Protein AF-A0A426CKL2-F1 (afdb_monomer_lite)

pLDDT: mean 75.04, std 21.43, range [26.89, 96.75]

Radius of gyration: 23.86 Å; chains: 1; bounding box: 81×48×42 Å

Secondary structure (DSSP, 8-state):
-PPPPPPPPPPPP-----------S-S--S------PPPP---------TTS-HHHHHHHHHHHHHHTT--GGG-----SSHHHHHHHHHHHHHHHHHHHH-HHHHHHHHHHHSPPPPPPPPPPTT----

Foldseek 3Di:
DDDDDDDDDDDPDDPDDPDDPPPPPDDPPPDPPPDDLDPPDDDDDDDDDPPRCPLVVVLLVLVLCVVSVNDNVNDDDDDPDPVVVVVSVVVNVVLVVVLVVDVVSVVVSCCSSDPDDDDPPDPDPPDDDD

Structure (mmCIF, N/CA/C/O backbone):
data_AF-A0A426CKL2-F1
#
_entry.id   AF-A0A426CKL2-F1
#
loop_
_atom_site.group_PDB
_atom_site.id
_atom_site.type_symbol
_atom_site.label_atom_id
_atom_site.label_alt_id
_atom_site.label_comp_id
_atom_site.label_asym_id
_atom_site.label_entity_id
_atom_site.label_seq_id
_atom_site.pdbx_PDB_ins_code
_atom_site.Cartn_x
_atom_site.Cartn_y
_atom_site.Cartn_z
_atom_site.occupancy
_atom_site.B_iso_or_equiv
_atom_site.auth_seq_id
_atom_site.auth_comp_id
_atom_site.auth_asym_id
_atom_site.auth_atom_id
_atom_site.pdbx_PDB_model_num
ATOM 1 N N . MET A 1 1 ? -55.207 -25.464 22.435 1.00 58.00 1 MET A N 1
ATOM 2 C CA . MET A 1 1 ? -54.327 -24.428 21.845 1.00 58.00 1 MET A CA 1
ATOM 3 C C . MET A 1 1 ? -53.599 -25.045 20.658 1.00 58.00 1 MET A C 1
ATOM 5 O O . MET A 1 1 ? -52.987 -26.088 20.839 1.00 58.00 1 MET A O 1
ATOM 9 N N . LYS A 1 2 ? -53.741 -24.487 19.449 1.00 51.62 2 LYS A N 1
ATOM 10 C CA . LYS A 1 2 ? -53.154 -25.027 18.207 1.00 51.62 2 LYS A CA 1
ATOM 11 C C . LYS A 1 2 ? -51.893 -24.212 17.864 1.00 51.62 2 LYS A C 1
ATOM 13 O O . LYS A 1 2 ? -51.980 -22.987 17.935 1.00 51.62 2 LYS A O 1
ATOM 18 N N . PRO A 1 3 ? -50.743 -24.838 17.552 1.00 72.00 3 PRO A N 1
ATOM 19 C CA . PRO A 1 3 ? -49.513 -24.106 17.247 1.00 72.00 3 PRO A CA 1
ATOM 20 C C . PRO A 1 3 ? -49.666 -23.263 15.966 1.00 72.00 3 PRO A C 1
ATOM 22 O O . PRO A 1 3 ? -50.453 -23.636 15.088 1.00 72.00 3 PRO A O 1
ATOM 25 N N . PRO A 1 4 ? -48.943 -22.131 15.845 1.00 71.12 4 PRO A N 1
ATOM 26 C CA . PRO A 1 4 ? -48.992 -21.294 14.650 1.00 71.12 4 PRO A CA 1
ATOM 27 C C . PRO A 1 4 ? -48.408 -22.038 13.435 1.00 71.12 4 PRO A C 1
ATOM 29 O O . PRO A 1 4 ? -47.490 -22.847 13.600 1.00 71.12 4 PRO A O 1
ATOM 32 N N . PRO A 1 5 ? -48.914 -21.788 12.212 1.00 75.19 5 PRO A N 1
ATOM 33 C CA . PRO A 1 5 ? -48.397 -22.437 11.013 1.00 75.19 5 PRO A CA 1
ATOM 34 C C . PRO A 1 5 ? -46.947 -22.014 10.738 1.00 75.19 5 PRO A C 1
ATOM 36 O O . PRO A 1 5 ? -46.572 -20.855 10.929 1.00 75.19 5 PRO A O 1
ATOM 39 N N . ALA A 1 6 ? -46.135 -22.968 10.279 1.00 75.25 6 ALA A N 1
ATOM 40 C CA . ALA A 1 6 ? -44.754 -22.728 9.874 1.00 75.25 6 ALA A CA 1
ATOM 41 C C . ALA A 1 6 ? -44.689 -21.704 8.728 1.00 75.25 6 ALA A C 1
ATOM 43 O O . ALA A 1 6 ? -45.522 -21.720 7.819 1.00 75.25 6 ALA A O 1
ATOM 44 N N . ARG A 1 7 ? -43.690 -20.811 8.760 1.00 67.12 7 ARG A N 1
ATOM 45 C CA . ARG A 1 7 ? -43.459 -19.866 7.658 1.00 67.12 7 ARG A CA 1
ATOM 46 C C . ARG A 1 7 ? -42.938 -20.620 6.428 1.00 67.12 7 ARG A C 1
ATOM 48 O O . ARG A 1 7 ? -42.093 -21.501 6.594 1.00 67.12 7 ARG A O 1
ATOM 55 N N . PRO A 1 8 ? -43.392 -20.268 5.214 1.00 66.38 8 PRO A N 1
ATOM 56 C CA . PRO A 1 8 ? -42.842 -20.840 3.993 1.00 66.38 8 PRO A CA 1
ATOM 57 C C . PRO A 1 8 ? -41.370 -20.425 3.802 1.00 66.38 8 PRO A C 1
ATOM 59 O O . PRO A 1 8 ? -40.977 -19.344 4.257 1.00 66.38 8 PRO A O 1
ATOM 62 N N . PRO A 1 9 ? -40.551 -21.263 3.138 1.00 60.69 9 PRO A N 1
ATOM 63 C CA . PRO A 1 9 ? -39.170 -20.922 2.815 1.00 60.69 9 PRO A CA 1
ATOM 64 C C . PRO A 1 9 ? -39.111 -19.708 1.868 1.00 60.69 9 PRO A C 1
ATOM 66 O O . PRO A 1 9 ? -40.037 -19.502 1.077 1.00 60.69 9 PRO A O 1
ATOM 69 N N . PRO A 1 10 ? -38.039 -18.895 1.929 1.00 56.47 10 PRO A N 1
ATOM 70 C CA . PRO A 1 10 ? -37.878 -17.761 1.027 1.00 56.47 10 PRO A CA 1
ATOM 71 C C . PRO A 1 10 ? -37.777 -18.234 -0.436 1.00 56.47 10 PRO A C 1
ATOM 73 O O . PRO A 1 10 ? -37.226 -19.308 -0.693 1.00 56.47 10 PRO A O 1
ATOM 76 N N . PRO A 1 11 ? -38.287 -17.453 -1.407 1.00 57.34 11 PRO A N 1
ATOM 77 C CA . PRO A 1 11 ? -38.169 -17.798 -2.819 1.00 57.34 11 PRO A CA 1
ATOM 78 C C . PRO A 1 11 ? -36.695 -17.790 -3.260 1.00 57.34 11 PRO A C 1
ATOM 80 O O . PRO A 1 11 ? -35.916 -16.976 -2.752 1.00 57.34 11 PRO A O 1
ATOM 83 N N . PRO A 1 12 ? -36.294 -18.641 -4.226 1.00 50.50 12 PRO A N 1
ATOM 84 C CA . PRO A 1 12 ? -34.957 -18.571 -4.797 1.00 50.50 12 PRO A CA 1
ATOM 85 C C . PRO A 1 12 ? -34.762 -17.200 -5.451 1.00 50.50 12 PRO A C 1
ATOM 87 O O . PRO A 1 12 ? -35.554 -16.771 -6.296 1.00 50.50 12 PRO A O 1
ATOM 90 N N . SER A 1 13 ? -33.709 -16.493 -5.041 1.00 44.22 13 SER A N 1
ATOM 91 C CA . SER A 1 13 ? -33.298 -15.236 -5.658 1.00 44.22 13 SER A CA 1
ATOM 92 C C . SER A 1 13 ? -33.001 -15.477 -7.135 1.00 44.22 13 SER A C 1
ATOM 94 O O . SER A 1 13 ? -32.159 -16.304 -7.480 1.00 44.22 13 SER A O 1
ATOM 96 N N . LYS A 1 14 ? -33.711 -14.758 -8.008 1.00 33.41 14 LYS A N 1
ATOM 97 C CA . LYS A 1 14 ? -33.501 -14.778 -9.456 1.00 33.41 14 LYS A CA 1
ATOM 98 C C . LYS A 1 14 ? -32.080 -14.293 -9.760 1.00 33.41 14 LYS A C 1
ATOM 100 O O . LYS A 1 14 ? -31.793 -13.105 -9.653 1.00 33.41 14 LYS A O 1
ATOM 105 N N . THR A 1 15 ? -31.205 -15.221 -10.133 1.00 30.94 15 THR A N 1
ATOM 106 C CA . THR A 1 15 ? -29.921 -14.937 -10.775 1.00 30.94 15 THR A CA 1
ATOM 107 C C . THR A 1 15 ? -30.201 -14.358 -12.158 1.00 30.94 15 THR A C 1
ATOM 109 O O . THR A 1 15 ? -30.445 -15.092 -13.112 1.00 30.94 15 THR A O 1
ATOM 112 N N . THR A 1 16 ? -30.196 -13.032 -12.269 1.00 31.97 16 THR A N 1
ATOM 113 C CA . THR A 1 16 ? -30.110 -12.354 -13.564 1.00 31.97 16 THR A CA 1
ATOM 114 C C . THR A 1 16 ? -28.633 -12.207 -13.913 1.00 31.97 16 THR A C 1
ATOM 116 O O . THR A 1 16 ? -27.906 -11.489 -13.236 1.00 31.97 16 THR A O 1
ATOM 119 N N . ALA A 1 17 ? -28.226 -12.955 -14.941 1.00 34.62 17 ALA A N 1
ATOM 120 C CA . ALA A 1 17 ? -27.052 -12.795 -15.796 1.00 34.62 17 ALA A CA 1
ATOM 121 C C . ALA A 1 17 ? -25.967 -11.817 -15.299 1.00 34.62 17 ALA A C 1
ATOM 123 O O . ALA A 1 17 ? -25.914 -10.656 -15.705 1.00 34.62 17 ALA A O 1
ATOM 124 N N . ALA A 1 18 ? -25.033 -12.328 -14.495 1.00 35.12 18 ALA A N 1
ATOM 125 C CA . ALA A 1 18 ? -23.674 -11.816 -14.544 1.00 35.12 18 ALA A CA 1
ATOM 126 C C . ALA A 1 18 ? -23.104 -12.231 -15.903 1.00 35.12 18 ALA A C 1
ATOM 128 O O . ALA A 1 18 ? -22.963 -13.417 -16.193 1.00 35.12 18 ALA A O 1
ATOM 129 N N . SER A 1 19 ? -22.862 -11.233 -16.749 1.00 32.44 19 SER A N 1
ATOM 130 C CA . SER A 1 19 ? -22.053 -11.340 -17.957 1.00 32.44 19 SER A CA 1
ATOM 131 C C . SER A 1 19 ? -20.835 -12.225 -17.680 1.00 32.44 19 SER A C 1
ATOM 133 O O . SER A 1 19 ? -20.033 -11.925 -16.796 1.00 32.44 19 SER A O 1
ATOM 135 N N . ASN A 1 20 ? -20.739 -13.311 -18.441 1.00 38.75 20 ASN A N 1
ATOM 136 C CA . ASN A 1 20 ? -19.657 -14.280 -18.433 1.00 38.75 20 ASN A CA 1
ATOM 137 C C . ASN A 1 20 ? -18.293 -13.578 -18.521 1.00 38.75 20 ASN A C 1
ATOM 139 O O . ASN A 1 20 ? -17.895 -13.125 -19.591 1.00 38.75 20 ASN A O 1
ATOM 143 N N . PHE A 1 21 ? -17.562 -13.527 -17.409 1.00 30.75 21 PHE A N 1
ATOM 144 C CA . PHE A 1 21 ? -16.107 -13.510 -17.458 1.00 30.75 21 PHE A CA 1
ATOM 145 C C . PHE A 1 21 ? -15.669 -14.899 -17.024 1.00 30.75 21 PHE A C 1
ATOM 147 O O . PHE A 1 21 ? -15.584 -15.218 -15.838 1.00 30.75 21 PHE A O 1
ATOM 154 N N . ASP A 1 22 ? -15.538 -15.750 -18.033 1.00 27.88 22 ASP A N 1
ATOM 155 C CA . ASP A 1 22 ? -14.950 -17.073 -17.955 1.00 27.88 22 ASP A CA 1
ATOM 156 C C . ASP A 1 22 ? -13.558 -16.927 -17.324 1.00 27.88 22 ASP A C 1
ATOM 158 O O . ASP A 1 22 ? -12.591 -16.535 -17.976 1.00 27.88 22 ASP A O 1
ATOM 162 N N . VAL A 1 23 ? -13.454 -17.161 -16.012 1.00 40.06 23 VAL A N 1
ATOM 163 C CA . VAL A 1 23 ? -12.162 -17.359 -15.345 1.00 40.06 23 VAL A CA 1
ATOM 164 C C . VAL A 1 23 ? -11.727 -18.776 -15.689 1.00 40.06 23 VAL A C 1
ATOM 166 O O . VAL A 1 23 ? -11.756 -19.696 -14.869 1.00 40.06 23 VAL A O 1
ATOM 169 N N . GLY A 1 24 ? -11.373 -18.936 -16.962 1.00 26.89 24 GLY A N 1
ATOM 170 C CA . GLY A 1 24 ? -10.671 -20.076 -17.498 1.00 26.89 24 GLY A CA 1
ATOM 171 C C . GLY A 1 24 ? -9.366 -20.235 -16.737 1.00 26.89 24 GLY A C 1
ATOM 172 O O . GLY A 1 24 ? -8.467 -19.394 -16.768 1.00 26.89 24 GLY A O 1
ATOM 173 N N . CYS A 1 25 ? -9.288 -21.351 -16.033 1.00 35.31 25 CYS A N 1
ATOM 174 C CA . CYS A 1 25 ? -8.150 -21.840 -15.279 1.00 35.31 25 CYS A CA 1
ATOM 175 C C . CYS A 1 25 ? -6.979 -22.273 -16.194 1.00 35.31 25 CYS A C 1
ATOM 177 O O . CYS A 1 25 ? -6.344 -23.291 -15.940 1.00 35.31 25 CYS A O 1
ATOM 179 N N . SER A 1 26 ? -6.664 -21.545 -17.270 1.00 34.78 26 SER A N 1
ATOM 180 C CA . SER A 1 26 ? -5.595 -21.958 -18.190 1.00 34.78 26 SER A CA 1
ATOM 181 C C . SER A 1 26 ? -5.045 -20.815 -19.047 1.00 34.78 26 SER A C 1
ATOM 183 O O . SER A 1 26 ? -5.301 -20.751 -20.243 1.00 34.78 26 SER A O 1
ATOM 185 N N . MET A 1 27 ? -4.255 -19.919 -18.450 1.00 32.84 27 MET A N 1
ATOM 186 C CA . MET A 1 27 ? -3.206 -19.192 -19.195 1.00 32.84 27 MET A CA 1
ATOM 187 C C . MET A 1 27 ? -2.046 -18.696 -18.305 1.00 32.84 27 MET A C 1
ATOM 189 O O . MET A 1 27 ? -1.297 -17.801 -18.684 1.00 32.84 27 MET A O 1
ATOM 193 N N . LEU A 1 28 ? -1.867 -19.292 -17.120 1.00 41.00 28 LEU A N 1
ATOM 194 C CA . LEU A 1 28 ? -0.648 -19.180 -16.313 1.00 41.00 28 LEU A CA 1
ATOM 195 C C . LEU A 1 28 ? 0.054 -20.544 -16.280 1.00 41.00 28 LEU A C 1
ATOM 197 O O . LEU A 1 28 ? 0.302 -21.098 -15.216 1.00 41.00 28 LEU A O 1
ATOM 201 N N . ASP A 1 29 ? 0.357 -21.096 -17.455 1.00 39.47 29 ASP A N 1
ATOM 202 C CA . ASP A 1 29 ? 1.268 -22.240 -17.595 1.00 39.47 29 ASP A CA 1
ATOM 203 C C . ASP A 1 29 ? 2.649 -21.742 -18.051 1.00 39.47 29 ASP A C 1
ATOM 205 O O . ASP A 1 29 ? 3.206 -22.134 -19.072 1.00 39.47 29 ASP A O 1
ATOM 209 N N . VAL A 1 30 ? 3.204 -20.802 -17.281 1.00 46.06 30 VAL A N 1
ATOM 210 C CA . VAL A 1 30 ? 4.644 -20.523 -17.280 1.00 46.06 30 VAL A CA 1
ATOM 211 C C . VAL A 1 30 ? 5.193 -21.091 -15.977 1.00 46.06 30 VAL A C 1
ATOM 213 O O . VAL A 1 30 ? 5.229 -20.433 -14.941 1.00 46.06 30 VAL A O 1
ATOM 216 N N . GLY A 1 31 ? 5.598 -22.359 -16.051 1.00 34.34 31 GLY A N 1
ATOM 217 C CA . GLY A 1 31 ? 6.534 -22.979 -15.119 1.00 34.34 31 GLY A CA 1
ATOM 218 C C . GLY A 1 31 ? 5.933 -23.486 -13.811 1.00 34.34 31 GLY A C 1
ATOM 219 O O . GLY A 1 31 ? 6.103 -22.873 -12.756 1.00 34.34 31 GLY A O 1
ATOM 220 N N . ARG A 1 32 ? 5.383 -24.707 -13.838 1.00 46.00 32 ARG A N 1
ATOM 221 C CA . ARG A 1 32 ? 5.368 -25.606 -12.671 1.00 46.00 32 ARG A CA 1
ATOM 222 C C . ARG A 1 32 ? 6.807 -25.918 -12.225 1.00 46.00 32 ARG A C 1
ATOM 224 O O . ARG A 1 32 ? 7.343 -26.988 -12.482 1.00 46.00 32 ARG A O 1
ATOM 231 N N . SER A 1 33 ? 7.423 -24.986 -11.511 1.00 43.09 33 SER A N 1
ATOM 232 C CA . SER A 1 33 ? 8.427 -25.291 -10.495 1.00 43.09 33 SER A CA 1
ATOM 233 C C . SER A 1 33 ? 7.697 -25.225 -9.160 1.00 43.09 33 SER A C 1
ATOM 235 O O . SER A 1 33 ? 7.018 -24.234 -8.901 1.00 43.09 33 SER A O 1
ATOM 237 N N . GLY A 1 34 ? 7.742 -26.300 -8.368 1.00 40.16 34 GLY A N 1
ATOM 238 C CA . GLY A 1 34 ? 6.890 -26.566 -7.202 1.00 40.16 34 GLY A CA 1
ATOM 239 C C . GLY A 1 34 ? 6.964 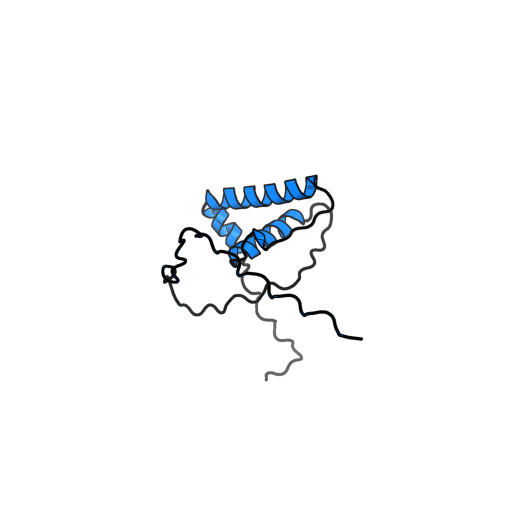-25.543 -6.061 1.00 40.16 34 GLY A C 1
ATOM 240 O O . GLY A 1 34 ? 7.361 -25.875 -4.944 1.00 40.16 34 GLY A O 1
ATOM 241 N N . ARG A 1 35 ? 6.530 -24.302 -6.302 1.00 48.22 35 ARG A N 1
ATOM 242 C CA . ARG A 1 35 ? 6.304 -23.300 -5.267 1.00 48.22 35 ARG A CA 1
ATOM 243 C C . ARG A 1 35 ? 5.137 -23.776 -4.422 1.00 48.22 35 ARG A C 1
ATOM 245 O O . ARG A 1 35 ? 3.982 -23.684 -4.831 1.00 48.22 35 ARG A O 1
ATOM 252 N N . ARG A 1 36 ? 5.446 -24.260 -3.216 1.00 46.97 36 ARG A N 1
ATOM 253 C CA . ARG A 1 36 ? 4.452 -24.326 -2.142 1.00 46.97 36 ARG A CA 1
ATOM 254 C C . ARG A 1 36 ? 3.705 -22.989 -2.100 1.00 46.97 36 ARG A C 1
ATOM 256 O O . ARG A 1 36 ? 4.371 -21.949 -2.199 1.00 46.97 36 ARG A O 1
ATOM 263 N N . PRO A 1 37 ? 2.368 -22.995 -1.942 1.00 53.91 37 PRO A N 1
ATOM 264 C CA . PRO A 1 37 ? 1.641 -21.764 -1.678 1.00 53.91 37 PRO A CA 1
ATOM 265 C C . PRO A 1 37 ? 2.338 -21.052 -0.520 1.00 53.91 37 PRO A C 1
ATOM 267 O O . PRO A 1 37 ? 2.688 -21.681 0.484 1.00 53.91 37 PRO A O 1
ATOM 270 N N . ALA A 1 38 ? 2.636 -19.765 -0.708 1.00 63.19 38 ALA A N 1
ATOM 271 C CA . ALA A 1 38 ? 3.332 -19.000 0.312 1.00 63.19 38 ALA A CA 1
ATOM 272 C C . ALA A 1 38 ? 2.540 -19.113 1.625 1.00 63.19 38 ALA A C 1
ATOM 274 O O . ALA A 1 38 ? 1.311 -19.007 1.587 1.00 63.19 38 ALA A O 1
ATOM 275 N N . PRO A 1 39 ? 3.209 -19.336 2.772 1.00 65.94 39 PRO A N 1
ATOM 276 C CA . PRO A 1 39 ? 2.512 -19.472 4.040 1.00 65.94 39 PRO A CA 1
ATOM 277 C C . PRO A 1 39 ? 1.625 -18.245 4.288 1.00 65.94 39 PRO A C 1
ATOM 279 O O . PRO A 1 39 ? 1.988 -17.132 3.869 1.00 65.94 39 PRO A O 1
ATOM 282 N N . PRO A 1 40 ? 0.466 -18.434 4.947 1.00 68.50 40 PRO A N 1
ATOM 283 C CA . PRO A 1 40 ? -0.433 -17.341 5.256 1.00 68.50 40 PRO A CA 1
ATOM 284 C C . PRO A 1 40 ? 0.324 -16.263 6.017 1.00 68.50 40 PRO A C 1
ATOM 286 O O . PRO A 1 40 ? 1.221 -16.514 6.827 1.00 68.50 40 PRO A O 1
ATOM 289 N N . LEU A 1 41 ? -0.023 -15.026 5.704 1.00 74.69 41 LEU A N 1
ATOM 290 C CA . LEU A 1 41 ? 0.653 -13.887 6.266 1.00 74.69 41 LEU A CA 1
ATOM 291 C C . LEU A 1 41 ? 0.339 -13.764 7.760 1.00 74.69 41 LEU A C 1
ATOM 293 O O . LEU A 1 41 ? -0.756 -13.355 8.128 1.00 74.69 41 LEU A O 1
ATOM 297 N N . GLY A 1 42 ? 1.325 -14.063 8.609 1.00 84.19 42 GLY A N 1
ATOM 298 C CA . GLY A 1 42 ? 1.192 -13.932 10.059 1.00 84.19 42 GLY A CA 1
ATOM 299 C C . GLY A 1 42 ? 0.861 -12.506 10.509 1.00 84.19 42 GLY A C 1
ATOM 300 O O . GLY A 1 42 ? 1.091 -11.527 9.781 1.00 84.19 42 GLY A O 1
ATOM 301 N N . HIS A 1 43 ? 0.325 -12.395 11.724 1.00 88.50 43 HIS A N 1
ATOM 302 C CA . HIS A 1 43 ? 0.072 -11.115 12.379 1.00 88.50 43 HIS A CA 1
ATOM 303 C C . HIS A 1 43 ? 1.393 -10.384 12.636 1.00 88.50 43 HIS A C 1
ATOM 305 O O . HIS A 1 43 ? 2.395 -10.991 13.011 1.00 88.50 43 HIS A O 1
ATOM 311 N N . ARG A 1 44 ? 1.406 -9.068 12.408 1.00 85.94 44 ARG A N 1
ATOM 312 C CA . ARG A 1 44 ? 2.589 -8.223 12.594 1.00 85.94 44 ARG A CA 1
ATOM 313 C C . ARG A 1 44 ? 2.197 -6.999 13.402 1.00 85.94 44 ARG A C 1
ATOM 315 O O . ARG A 1 44 ? 1.276 -6.286 13.016 1.00 85.94 44 ARG A O 1
ATOM 322 N N . MET A 1 45 ? 2.927 -6.746 14.480 1.00 87.12 45 MET A N 1
ATOM 323 C CA . MET A 1 45 ? 2.888 -5.477 15.193 1.00 87.12 45 MET A CA 1
ATOM 324 C C . MET A 1 45 ? 4.065 -4.633 14.709 1.00 87.12 45 MET A C 1
ATOM 326 O O . MET A 1 45 ? 5.208 -5.084 14.741 1.00 87.12 45 MET A O 1
ATO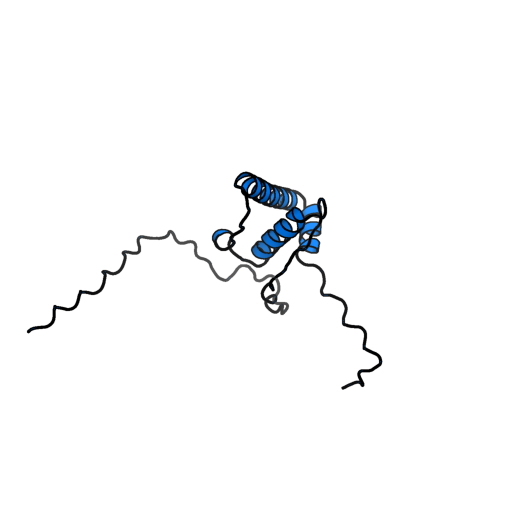M 330 N N . ILE A 1 46 ? 3.783 -3.429 14.218 1.00 83.06 46 ILE A N 1
ATOM 331 C CA . ILE A 1 46 ? 4.810 -2.484 13.776 1.00 83.06 46 ILE A CA 1
ATOM 332 C C . ILE A 1 46 ? 4.936 -1.427 14.868 1.00 83.06 46 ILE A C 1
ATOM 334 O O . ILE A 1 46 ? 4.125 -0.507 14.956 1.00 83.06 46 ILE A O 1
ATOM 338 N N . LEU A 1 47 ? 5.947 -1.590 15.718 1.00 82.06 47 LEU A N 1
ATOM 339 C CA . LEU A 1 47 ? 6.368 -0.557 16.656 1.00 82.06 47 LEU A CA 1
ATOM 340 C C . LEU A 1 47 ? 7.203 0.465 15.903 1.00 82.06 47 LEU A C 1
ATOM 342 O O . LEU A 1 47 ? 8.096 0.109 15.138 1.00 82.06 47 LEU A O 1
ATOM 346 N N . ALA A 1 48 ? 6.901 1.738 16.103 1.00 72.50 48 ALA A N 1
ATOM 347 C CA . ALA A 1 48 ? 7.548 2.777 15.337 1.00 72.50 48 ALA A CA 1
ATOM 348 C C . ALA A 1 48 ? 7.491 4.123 16.056 1.00 72.50 48 ALA A C 1
ATOM 350 O O . ALA A 1 48 ? 6.422 4.558 16.487 1.00 72.50 48 ALA A O 1
ATOM 351 N N . SER A 1 49 ? 8.621 4.825 16.088 1.00 73.81 49 SER A N 1
ATOM 352 C CA . SER A 1 49 ? 8.764 6.214 16.552 1.00 73.81 49 SER A CA 1
ATOM 353 C C . SER A 1 49 ? 8.368 7.217 15.455 1.00 73.81 49 SER A C 1
ATOM 355 O O . SER A 1 49 ? 8.074 6.813 14.321 1.00 73.81 49 SER A O 1
ATOM 357 N N . ALA A 1 50 ? 8.299 8.520 15.745 1.00 71.50 50 ALA A N 1
ATOM 358 C CA . ALA A 1 50 ? 8.103 9.540 14.703 1.00 71.50 50 ALA A CA 1
ATOM 359 C C . ALA A 1 50 ? 9.172 9.393 13.593 1.00 71.50 50 ALA A C 1
ATOM 361 O O . ALA A 1 50 ? 10.323 9.092 13.889 1.00 71.50 50 ALA A O 1
ATOM 362 N N . GLY A 1 51 ? 8.780 9.500 12.317 1.00 70.94 51 GLY A N 1
ATOM 363 C CA . GLY A 1 51 ? 9.700 9.385 11.169 1.00 70.94 51 GLY A CA 1
ATOM 364 C C . GLY A 1 51 ? 10.177 7.972 10.781 1.00 70.94 51 GLY A C 1
ATOM 365 O O . GLY A 1 51 ? 10.834 7.820 9.762 1.00 70.94 51 GLY A O 1
ATOM 366 N N . SER A 1 52 ? 9.816 6.913 11.514 1.00 63.06 52 SER A N 1
ATOM 367 C CA . SER A 1 52 ? 10.333 5.539 11.288 1.00 63.06 52 SER A CA 1
ATOM 368 C C . SER A 1 52 ? 9.636 4.721 10.182 1.00 63.06 52 SER A C 1
ATOM 370 O O . SER A 1 52 ? 9.759 3.500 10.132 1.00 63.06 52 SER A O 1
ATOM 372 N N . GLY A 1 53 ? 8.877 5.365 9.292 1.00 79.44 53 GLY A N 1
ATOM 373 C CA . GLY A 1 53 ? 8.308 4.679 8.125 1.00 79.44 53 GLY A CA 1
ATOM 374 C C . GLY A 1 53 ? 7.104 3.766 8.406 1.00 79.44 53 GLY A C 1
ATOM 375 O O . GLY A 1 53 ? 6.899 2.802 7.675 1.00 79.44 53 GLY A O 1
ATOM 376 N N . LYS A 1 54 ? 6.267 4.067 9.415 1.00 87.81 54 LYS A N 1
ATOM 377 C CA . LYS A 1 54 ? 4.995 3.343 9.676 1.00 87.81 54 LYS A CA 1
ATOM 378 C C . LYS A 1 54 ? 4.129 3.211 8.436 1.00 87.81 54 LYS A C 1
ATOM 380 O O . LYS A 1 54 ? 3.697 2.114 8.097 1.00 87.81 54 LYS A O 1
ATOM 385 N N . THR A 1 55 ? 3.902 4.342 7.774 1.00 86.81 55 THR A N 1
ATOM 386 C CA . THR A 1 55 ? 3.104 4.418 6.555 1.00 86.81 55 THR A CA 1
ATOM 387 C C . THR A 1 55 ? 3.714 3.526 5.488 1.00 86.81 55 THR A C 1
ATOM 389 O O . THR A 1 55 ? 3.038 2.644 4.986 1.00 86.81 55 THR A O 1
ATOM 392 N N . TYR A 1 56 ? 5.022 3.642 5.253 1.00 88.88 56 TYR A N 1
ATOM 393 C CA . TYR A 1 56 ? 5.741 2.809 4.293 1.00 88.88 56 TYR A CA 1
ATOM 394 C C . TYR A 1 56 ? 5.621 1.305 4.599 1.00 88.88 56 TYR A C 1
ATOM 396 O O . TYR A 1 56 ? 5.334 0.508 3.706 1.00 88.88 56 TYR A O 1
ATOM 404 N N . ALA A 1 57 ? 5.763 0.901 5.863 1.00 89.31 57 ALA A N 1
ATOM 405 C CA . ALA A 1 57 ? 5.613 -0.493 6.268 1.00 89.31 57 ALA A CA 1
ATOM 406 C C . ALA A 1 57 ? 4.173 -1.012 6.079 1.00 89.31 57 ALA A C 1
ATOM 408 O O . ALA A 1 57 ? 3.986 -2.149 5.637 1.00 89.31 57 ALA A O 1
ATOM 409 N N . LEU A 1 58 ? 3.159 -0.187 6.366 1.00 90.50 58 LEU A N 1
ATOM 410 C CA . LEU A 1 58 ? 1.748 -0.511 6.125 1.00 90.50 58 LEU A CA 1
ATOM 411 C C . LEU A 1 58 ? 1.416 -0.570 4.628 1.00 90.50 58 LEU A C 1
ATOM 413 O O . LEU A 1 58 ? 0.731 -1.494 4.195 1.00 90.50 58 LEU A O 1
ATOM 417 N N . THR A 1 59 ? 1.945 0.350 3.823 1.00 93.12 59 THR A N 1
ATOM 418 C CA . THR A 1 59 ? 1.768 0.369 2.365 1.00 93.12 59 THR A CA 1
ATOM 419 C C . THR A 1 59 ? 2.387 -0.882 1.752 1.00 93.12 59 THR A C 1
ATOM 421 O O . THR A 1 59 ? 1.718 -1.600 1.011 1.00 93.12 59 THR A O 1
ATOM 424 N N . ASN A 1 60 ? 3.623 -1.223 2.133 1.00 92.56 60 ASN A N 1
ATOM 425 C CA . ASN A 1 60 ? 4.272 -2.458 1.688 1.00 92.56 60 ASN A CA 1
ATOM 426 C C . ASN A 1 60 ? 3.462 -3.682 2.098 1.00 92.56 60 ASN A C 1
ATOM 428 O O . ASN A 1 60 ? 3.319 -4.613 1.312 1.00 92.56 60 ASN A O 1
ATOM 432 N N . ARG A 1 61 ? 2.894 -3.680 3.307 1.00 91.81 61 ARG A N 1
ATOM 433 C CA . ARG A 1 61 ? 2.032 -4.765 3.771 1.00 91.81 61 ARG A CA 1
ATOM 434 C C . ARG A 1 61 ? 0.770 -4.910 2.918 1.00 91.81 61 ARG A C 1
ATOM 436 O O . ARG A 1 61 ? 0.405 -6.039 2.596 1.00 91.81 61 ARG A O 1
ATOM 443 N N . PHE A 1 62 ? 0.133 -3.806 2.544 1.00 94.25 62 PHE A N 1
ATOM 444 C CA . PHE A 1 62 ? -1.040 -3.814 1.673 1.00 94.25 62 PHE A CA 1
ATOM 445 C C . PHE A 1 62 ? -0.693 -4.372 0.287 1.00 94.25 62 PHE A C 1
ATOM 447 O O . PHE A 1 62 ? -1.303 -5.339 -0.164 1.00 94.25 62 PHE A O 1
ATOM 454 N N . VAL A 1 63 ? 0.364 -3.850 -0.342 1.00 94.56 63 VAL A N 1
ATOM 455 C CA . VAL A 1 63 ? 0.854 -4.331 -1.647 1.00 94.56 63 VAL A CA 1
ATOM 456 C C . VAL A 1 63 ? 1.227 -5.814 -1.591 1.00 94.56 63 VAL A C 1
ATOM 458 O O . VAL A 1 63 ? 0.936 -6.571 -2.510 1.00 94.56 63 VAL A O 1
ATOM 461 N N . GLN A 1 64 ? 1.814 -6.266 -0.485 1.00 92.69 64 GLN A N 1
ATOM 462 C CA . GLN A 1 64 ? 2.168 -7.665 -0.282 1.00 92.69 64 GLN A CA 1
ATOM 463 C C . GLN A 1 64 ? 0.941 -8.597 -0.222 1.00 92.69 64 GLN A C 1
ATOM 465 O O . GLN A 1 64 ? 1.037 -9.762 -0.613 1.00 92.69 64 GLN A O 1
ATOM 470 N N . LEU A 1 65 ? -0.194 -8.119 0.298 1.00 92.12 65 LEU A N 1
ATOM 471 C CA . LEU A 1 65 ? -1.457 -8.863 0.289 1.00 92.12 65 LEU A CA 1
ATOM 472 C C . LEU A 1 65 ? -2.016 -8.949 -1.135 1.00 92.12 65 LEU A C 1
ATOM 474 O O . LEU A 1 65 ? -2.345 -10.048 -1.581 1.00 92.12 65 LEU A O 1
ATOM 478 N N . LEU A 1 66 ? -2.024 -7.830 -1.867 1.00 92.94 66 LEU A N 1
ATOM 479 C CA . LEU 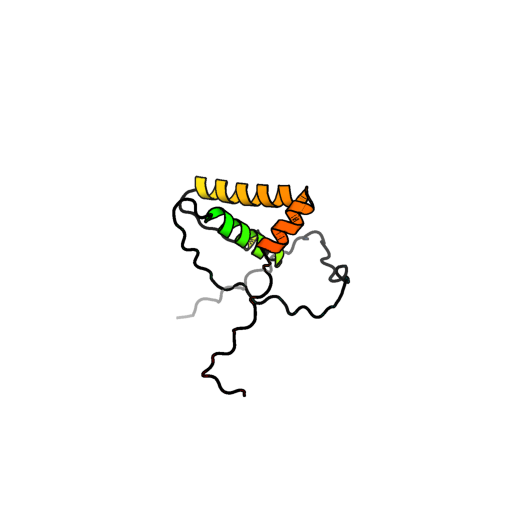A 1 66 ? -2.435 -7.795 -3.276 1.00 92.94 66 LEU A CA 1
ATOM 480 C C . LEU A 1 66 ? -1.588 -8.740 -4.138 1.00 92.94 66 LEU A C 1
ATOM 482 O O . LEU A 1 66 ? -2.124 -9.560 -4.875 1.00 92.94 66 LEU A O 1
ATOM 486 N N . ALA A 1 67 ? -0.261 -8.697 -3.988 1.00 91.19 67 ALA A N 1
ATOM 487 C CA . ALA A 1 67 ? 0.670 -9.534 -4.745 1.00 91.19 67 ALA A CA 1
ATOM 488 C C . ALA A 1 67 ? 0.547 -11.036 -4.424 1.00 91.19 67 ALA A C 1
ATOM 490 O O . ALA A 1 67 ? 1.010 -11.876 -5.191 1.00 91.19 67 ALA A O 1
ATOM 491 N N . ARG A 1 68 ? -0.080 -11.392 -3.295 1.00 89.31 68 ARG A N 1
ATOM 492 C CA . ARG A 1 68 ? -0.447 -12.775 -2.954 1.00 89.31 68 ARG A CA 1
ATOM 493 C C . ARG A 1 68 ? -1.825 -13.188 -3.491 1.00 89.31 68 ARG A C 1
ATOM 495 O O . ARG A 1 68 ? -2.261 -14.299 -3.207 1.00 89.31 68 ARG A O 1
ATOM 502 N N . GLY A 1 69 ? -2.499 -12.320 -4.245 1.00 89.75 69 GLY A N 1
ATOM 503 C CA . GLY A 1 69 ? -3.811 -12.579 -4.835 1.00 89.75 69 GLY A CA 1
ATOM 504 C C . GLY A 1 69 ? -4.992 -12.243 -3.923 1.00 89.75 69 GLY A C 1
ATOM 505 O O . GLY A 1 69 ? -6.108 -12.673 -4.207 1.00 89.75 69 GLY A O 1
ATOM 506 N N . ALA A 1 70 ? -4.784 -11.503 -2.826 1.00 90.25 70 ALA A N 1
ATOM 507 C CA . ALA A 1 70 ? -5.908 -10.999 -2.045 1.00 90.25 70 ALA A CA 1
ATOM 508 C C . ALA A 1 70 ? -6.639 -9.914 -2.858 1.00 90.25 70 ALA A C 1
ATOM 510 O O . ALA A 1 70 ? -6.004 -8.921 -3.223 1.00 90.25 70 ALA A O 1
ATOM 511 N N . PRO A 1 71 ? -7.946 -10.069 -3.140 1.00 91.94 71 PRO A N 1
ATOM 512 C CA . PRO A 1 71 ? -8.698 -9.034 -3.835 1.00 91.94 71 PRO A CA 1
ATOM 513 C C . PRO A 1 71 ? -8.823 -7.796 -2.927 1.00 91.94 71 PRO A C 1
ATOM 515 O O . PRO A 1 71 ? -9.000 -7.954 -1.710 1.00 91.94 71 PRO A O 1
ATOM 518 N N . PRO A 1 72 ? -8.706 -6.573 -3.473 1.00 92.12 72 PRO A N 1
ATOM 519 C CA . PRO A 1 72 ? -8.642 -5.347 -2.678 1.00 92.12 72 PRO A CA 1
ATOM 520 C C . PRO A 1 72 ? -9.895 -5.133 -1.820 1.00 92.12 72 PRO A C 1
ATOM 522 O O . PRO A 1 72 ? -9.782 -4.647 -0.696 1.00 92.12 72 PRO A O 1
ATOM 525 N N . GLU A 1 73 ? -11.067 -5.586 -2.273 1.00 94.00 73 GLU A N 1
ATOM 526 C CA . GLU A 1 73 ? -12.339 -5.480 -1.542 1.00 94.00 73 GLU A CA 1
ATOM 527 C C . GLU A 1 73 ? -12.366 -6.338 -0.265 1.00 94.00 73 GLU A C 1
ATOM 529 O O . GLU A 1 73 ? -13.225 -6.152 0.596 1.00 94.00 73 GLU A O 1
ATOM 534 N N . ARG A 1 74 ? -11.425 -7.283 -0.120 1.00 93.25 74 ARG A N 1
ATOM 535 C CA . ARG A 1 74 ? -11.267 -8.119 1.082 1.00 93.25 74 ARG A CA 1
ATOM 536 C C . ARG A 1 74 ? -10.200 -7.601 2.048 1.00 93.25 74 ARG A C 1
ATOM 538 O O . ARG A 1 74 ? -9.954 -8.251 3.065 1.00 93.25 74 ARG A O 1
ATOM 545 N N . ILE A 1 75 ? -9.558 -6.467 1.761 1.00 93.38 75 ILE A N 1
ATOM 546 C CA . ILE A 1 75 ? -8.536 -5.875 2.631 1.00 93.38 75 ILE A CA 1
ATOM 547 C C . ILE A 1 75 ? -9.111 -4.629 3.303 1.00 93.38 75 ILE A C 1
ATOM 549 O O . ILE A 1 75 ? -9.391 -3.628 2.652 1.00 93.38 75 ILE A O 1
ATOM 553 N N . VAL A 1 76 ? -9.234 -4.667 4.631 1.00 93.38 76 VAL A N 1
ATOM 554 C CA . VAL A 1 76 ? -9.696 -3.523 5.428 1.00 93.38 76 VAL A CA 1
ATOM 555 C C . VAL A 1 76 ? -8.509 -2.887 6.147 1.00 93.38 76 VAL A C 1
ATOM 557 O O . VAL A 1 76 ? -7.815 -3.550 6.919 1.00 93.38 76 VAL A O 1
ATOM 560 N N . ALA A 1 77 ? -8.291 -1.593 5.912 1.00 91.56 77 ALA A N 1
ATOM 561 C CA . ALA A 1 77 ? -7.331 -0.772 6.642 1.00 91.56 77 ALA A CA 1
ATOM 562 C C . ALA A 1 77 ? -8.081 0.258 7.497 1.00 91.56 77 ALA A C 1
ATOM 564 O O . ALA A 1 77 ? -8.924 0.995 6.992 1.00 91.56 77 ALA A O 1
ATOM 565 N N . LEU A 1 78 ? -7.777 0.303 8.794 1.00 93.12 78 LEU A N 1
ATOM 566 C CA . LEU A 1 78 ? -8.411 1.211 9.751 1.00 93.12 78 LEU A CA 1
ATOM 567 C C . LEU A 1 78 ? -7.409 2.277 10.198 1.00 93.12 78 LEU A C 1
ATOM 569 O O . LEU A 1 78 ? -6.260 1.966 10.515 1.00 93.12 78 LEU A O 1
ATOM 573 N N . THR A 1 79 ? -7.851 3.531 10.252 1.00 92.31 79 THR A N 1
ATOM 574 C CA . THR A 1 79 ? -7.054 4.676 10.708 1.00 92.31 79 THR A CA 1
ATOM 575 C C . THR A 1 79 ? -7.874 5.542 11.665 1.00 92.31 79 THR A C 1
ATOM 577 O O . THR A 1 79 ? -9.100 5.469 11.700 1.00 92.31 79 THR A O 1
ATOM 580 N N . PHE A 1 80 ? -7.201 6.380 12.457 1.00 93.50 80 PHE A N 1
ATOM 581 C CA . PHE A 1 80 ? -7.873 7.251 13.430 1.00 93.50 80 PHE A CA 1
ATOM 582 C C . PHE A 1 80 ? -8.656 8.401 12.791 1.00 93.50 80 PHE A C 1
ATOM 584 O O . PHE A 1 80 ? -9.592 8.919 13.393 1.00 93.50 80 PHE A O 1
ATOM 591 N N . THR A 1 81 ? -8.265 8.843 11.594 1.00 95.31 81 THR A N 1
ATOM 592 C CA . THR A 1 81 ? -8.875 10.001 10.936 1.00 95.31 81 THR A CA 1
ATOM 593 C C . THR A 1 81 ? -9.120 9.726 9.461 1.00 95.31 81 THR A C 1
ATOM 595 O O . THR A 1 81 ? -8.350 9.029 8.798 1.00 95.31 81 THR A O 1
ATOM 598 N N . ARG A 1 82 ? -10.168 10.352 8.913 1.00 96.00 82 ARG A N 1
ATOM 599 C CA . ARG A 1 82 ? -10.468 10.285 7.474 1.00 96.00 82 ARG A CA 1
ATOM 600 C C . ARG A 1 82 ? -9.319 10.815 6.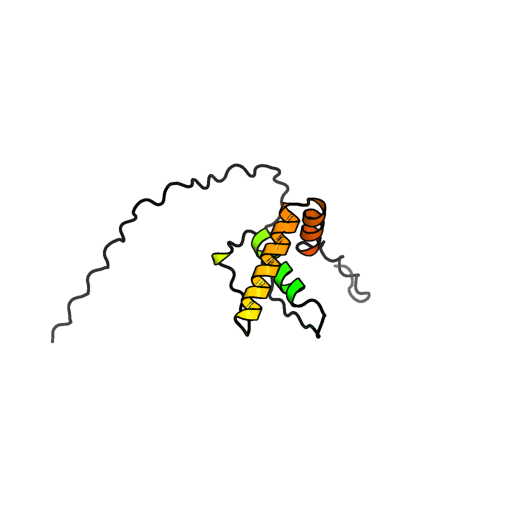616 1.00 96.00 82 ARG A C 1
ATOM 602 O O . ARG A 1 82 ? -9.018 10.228 5.587 1.00 96.00 82 ARG A O 1
ATOM 609 N N . LYS A 1 83 ? -8.650 11.886 7.063 1.00 95.62 83 LYS A N 1
ATOM 610 C CA . LYS A 1 83 ? -7.489 12.450 6.361 1.00 95.62 83 LYS A CA 1
ATOM 611 C C . LYS A 1 83 ? -6.357 11.425 6.253 1.00 95.62 83 LYS A C 1
ATOM 613 O O . LYS A 1 83 ? -5.866 11.193 5.158 1.00 95.62 83 LYS A O 1
ATOM 618 N N . ALA A 1 84 ? -6.023 10.746 7.354 1.00 93.06 84 ALA A N 1
ATOM 619 C CA . ALA A 1 84 ? -4.996 9.706 7.348 1.00 93.06 84 ALA A CA 1
ATOM 620 C C . ALA A 1 84 ? -5.388 8.489 6.489 1.00 93.06 84 ALA A C 1
ATOM 622 O O . ALA A 1 84 ? -4.519 7.866 5.889 1.00 93.06 84 ALA A O 1
ATOM 623 N N . ALA A 1 85 ? -6.682 8.142 6.412 1.00 93.50 85 ALA A N 1
ATOM 624 C CA . ALA A 1 85 ? -7.156 7.101 5.491 1.00 93.50 85 ALA A CA 1
ATOM 625 C C . ALA A 1 85 ? -6.926 7.485 4.017 1.00 93.50 85 ALA A C 1
ATOM 627 O O . ALA A 1 85 ? -6.458 6.656 3.235 1.00 93.50 85 ALA A O 1
ATOM 628 N N . GLY A 1 86 ? -7.232 8.737 3.658 1.00 95.06 86 GLY A N 1
ATOM 629 C CA . GLY A 1 86 ? -6.992 9.278 2.317 1.00 95.06 86 GLY A CA 1
ATOM 630 C C . GLY A 1 86 ? -5.508 9.266 1.964 1.00 95.06 86 GLY A C 1
ATOM 631 O O . GLY A 1 86 ? -5.119 8.618 1.001 1.00 95.06 86 GLY A O 1
ATOM 632 N N . GLU A 1 87 ? -4.669 9.857 2.820 1.00 94.75 87 GLU A N 1
ATOM 633 C CA . GLU A 1 87 ? -3.211 9.875 2.636 1.00 94.75 87 GLU A CA 1
ATOM 634 C C . GLU A 1 87 ? -2.632 8.461 2.494 1.00 94.75 87 GLU A C 1
ATOM 636 O O . GLU A 1 87 ? -1.811 8.208 1.618 1.00 94.75 87 GLU A O 1
ATOM 641 N N . PHE A 1 88 ? -3.084 7.507 3.315 1.00 93.75 88 PHE A N 1
ATOM 642 C CA . PHE A 1 88 ? -2.637 6.119 3.214 1.00 93.75 88 PHE A CA 1
ATOM 643 C C . PHE A 1 88 ? -2.995 5.480 1.864 1.00 93.75 88 PHE A C 1
ATOM 645 O O . PHE A 1 88 ? -2.167 4.787 1.268 1.00 93.75 88 PHE A O 1
ATOM 652 N N . THR A 1 89 ? -4.211 5.727 1.375 1.00 94.31 89 THR A N 1
ATOM 653 C CA . THR A 1 89 ? -4.687 5.213 0.083 1.00 94.31 89 THR A CA 1
ATOM 654 C C . THR A 1 89 ? -3.909 5.836 -1.073 1.00 94.31 89 THR A C 1
ATOM 656 O O . THR A 1 89 ? -3.440 5.115 -1.955 1.00 94.31 89 THR A O 1
ATOM 659 N N . ASP A 1 90 ? -3.695 7.150 -1.034 1.00 95.75 90 ASP A N 1
ATOM 660 C CA . ASP A 1 90 ? -2.928 7.875 -2.046 1.00 95.75 90 ASP A CA 1
ATOM 661 C C . ASP A 1 90 ? -1.490 7.356 -2.138 1.00 95.75 90 ASP A C 1
ATOM 663 O O . ASP A 1 90 ? -0.972 7.155 -3.236 1.00 95.75 90 ASP A O 1
ATOM 667 N N . GLU A 1 91 ? -0.844 7.075 -1.004 1.00 95.38 91 GLU A N 1
ATOM 668 C CA . GLU A 1 91 ? 0.508 6.508 -0.986 1.00 95.38 91 GLU A CA 1
ATOM 669 C C . GLU A 1 91 ? 0.568 5.095 -1.591 1.00 95.38 91 GLU A C 1
ATOM 671 O O . GLU A 1 91 ? 1.525 4.772 -2.300 1.00 95.38 91 GLU A O 1
ATOM 676 N N . ILE A 1 92 ? -0.456 4.257 -1.381 1.00 95.12 92 ILE A N 1
ATOM 677 C CA . ILE A 1 92 ? -0.558 2.951 -2.056 1.00 95.12 92 ILE A CA 1
ATOM 678 C C . ILE A 1 92 ? -0.667 3.144 -3.569 1.00 95.12 92 ILE A C 1
ATOM 680 O O . ILE A 1 92 ? 0.095 2.532 -4.320 1.00 95.12 92 ILE A O 1
ATOM 684 N N . LEU A 1 93 ? -1.592 3.996 -4.015 1.00 95.88 93 LEU A N 1
ATOM 685 C CA . LEU A 1 93 ? -1.846 4.220 -5.437 1.00 95.88 93 LEU A CA 1
ATOM 686 C C . LEU A 1 93 ? -0.620 4.800 -6.142 1.00 95.88 93 LEU A C 1
ATOM 688 O O . LEU A 1 93 ? -0.228 4.282 -7.185 1.00 95.88 93 LEU A O 1
ATOM 692 N N . LYS A 1 94 ? 0.041 5.803 -5.551 1.00 95.75 94 LYS A N 1
ATOM 693 C CA . LYS A 1 94 ? 1.294 6.365 -6.080 1.00 95.75 94 LYS A CA 1
ATOM 694 C C . LYS A 1 94 ? 2.372 5.296 -6.214 1.00 95.75 94 LYS A C 1
ATOM 696 O O . LYS A 1 94 ? 3.012 5.210 -7.256 1.00 95.75 94 LYS A O 1
ATOM 701 N N . LYS A 1 95 ? 2.564 4.468 -5.181 1.00 94.44 95 LYS A N 1
ATOM 702 C CA . LYS A 1 95 ? 3.585 3.412 -5.180 1.00 94.44 95 LYS A CA 1
ATOM 703 C C . LYS A 1 95 ? 3.322 2.340 -6.242 1.00 94.44 95 LYS A C 1
ATOM 705 O O . LYS A 1 95 ? 4.264 1.850 -6.859 1.00 94.44 95 LYS A O 1
ATOM 710 N N . LEU A 1 96 ? 2.059 1.976 -6.457 1.00 95.44 96 LEU A N 1
ATOM 711 C CA . LEU A 1 96 ? 1.674 1.042 -7.517 1.00 95.44 96 LEU A CA 1
ATOM 712 C C . LEU A 1 96 ? 1.811 1.672 -8.906 1.00 95.44 96 LEU A C 1
ATOM 714 O O . LEU A 1 96 ? 2.309 1.015 -9.814 1.00 95.44 96 LEU A O 1
ATOM 718 N N . ALA A 1 97 ? 1.422 2.938 -9.066 1.00 96.75 97 ALA A N 1
ATOM 719 C CA . ALA A 1 97 ? 1.536 3.657 -10.329 1.00 96.75 97 ALA A CA 1
ATOM 720 C C . ALA A 1 97 ? 2.998 3.784 -10.778 1.00 96.75 97 ALA A C 1
ATOM 722 O O . ALA A 1 97 ? 3.311 3.460 -11.920 1.00 96.75 97 ALA A O 1
ATOM 723 N N . THR A 1 98 ? 3.909 4.170 -9.877 1.00 95.38 98 THR A N 1
ATOM 724 C CA . THR A 1 98 ? 5.341 4.271 -10.205 1.00 95.38 98 THR A CA 1
ATOM 725 C C . THR A 1 98 ? 5.946 2.917 -10.558 1.00 95.38 98 THR A C 1
ATOM 727 O O . THR A 1 98 ? 6.679 2.811 -11.540 1.00 95.38 98 THR A O 1
ATOM 730 N N . ALA A 1 99 ? 5.596 1.864 -9.814 1.00 94.75 99 ALA A N 1
ATOM 731 C CA . ALA A 1 99 ? 6.024 0.503 -10.123 1.00 94.75 99 ALA A CA 1
ATOM 732 C C . ALA A 1 99 ? 5.440 -0.025 -11.445 1.00 94.75 99 ALA A C 1
ATOM 734 O O . ALA A 1 99 ? 6.079 -0.837 -12.103 1.00 9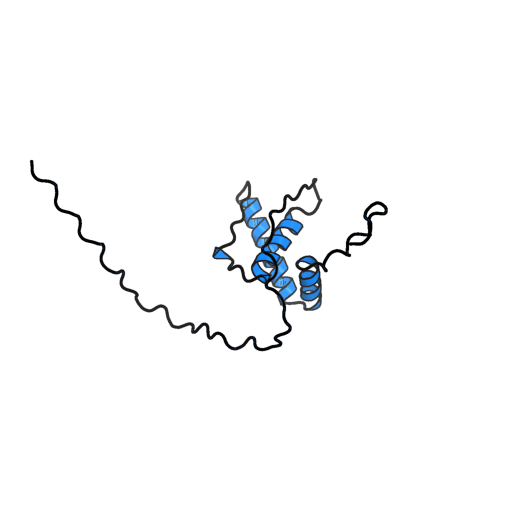4.75 99 ALA A O 1
ATOM 735 N N . ALA A 1 100 ? 4.253 0.424 -11.857 1.00 94.69 100 ALA A N 1
ATOM 736 C CA . ALA A 1 100 ? 3.669 0.041 -13.141 1.00 94.69 100 ALA A CA 1
ATOM 737 C C . ALA A 1 100 ? 4.377 0.708 -14.333 1.00 94.69 100 ALA A C 1
ATOM 739 O O . ALA A 1 100 ? 4.426 0.126 -15.414 1.00 94.69 100 ALA A O 1
ATOM 740 N N . THR A 1 101 ? 4.925 1.912 -14.146 1.00 96.38 101 THR A N 1
ATOM 741 C CA . THR A 1 101 ? 5.576 2.685 -15.218 1.00 96.38 101 THR A CA 1
ATOM 742 C C . THR A 1 101 ? 7.085 2.474 -15.325 1.00 96.38 101 THR A C 1
ATOM 744 O O . THR A 1 101 ? 7.647 2.716 -16.388 1.00 96.38 101 THR A O 1
ATOM 747 N N . ASP A 1 102 ? 7.751 2.046 -14.249 1.00 95.19 102 ASP A N 1
ATOM 748 C CA . ASP A 1 102 ? 9.203 1.853 -14.215 1.00 95.19 102 ASP A CA 1
ATOM 749 C C . ASP A 1 102 ? 9.582 0.421 -13.777 1.00 95.19 102 ASP A C 1
ATOM 751 O O . ASP A 1 102 ? 9.400 0.064 -12.605 1.00 95.19 102 ASP A O 1
ATOM 755 N N . PRO A 1 103 ? 10.173 -0.394 -14.675 1.00 91.94 103 PRO A N 1
ATOM 756 C CA . PRO A 1 103 ? 10.630 -1.746 -14.357 1.00 91.94 103 PRO A CA 1
ATOM 757 C C . PRO A 1 103 ? 11.656 -1.811 -13.218 1.00 91.94 103 PRO A C 1
ATOM 759 O O . PRO A 1 103 ? 11.656 -2.779 -12.452 1.00 91.94 103 PRO A O 1
ATOM 762 N N . ALA A 1 104 ? 12.522 -0.802 -13.072 1.00 93.94 104 ALA A N 1
ATOM 763 C CA . ALA A 1 104 ? 13.513 -0.780 -11.996 1.00 93.94 104 ALA A CA 1
ATOM 764 C C . ALA A 1 104 ? 12.831 -0.592 -10.630 1.00 93.94 104 ALA A C 1
ATOM 766 O O . ALA A 1 104 ? 13.116 -1.321 -9.671 1.00 93.94 104 ALA A O 1
ATOM 767 N N . THR A 1 105 ? 11.866 0.327 -10.556 1.00 93.44 105 THR A N 1
ATOM 768 C CA . THR A 1 105 ? 11.007 0.508 -9.380 1.00 93.44 105 THR A CA 1
ATOM 769 C C . THR A 1 105 ? 10.176 -0.741 -9.088 1.00 93.44 105 THR A C 1
ATOM 771 O O . THR A 1 105 ? 10.077 -1.136 -7.924 1.00 93.44 105 THR A O 1
ATOM 774 N N . ALA A 1 106 ? 9.642 -1.420 -10.109 1.00 92.12 106 ALA A N 1
ATOM 775 C CA . ALA A 1 106 ? 8.919 -2.682 -9.939 1.00 92.12 106 ALA A CA 1
ATOM 776 C C . ALA A 1 106 ? 9.794 -3.771 -9.298 1.00 92.12 106 ALA A C 1
ATOM 778 O O . ALA A 1 106 ? 9.380 -4.425 -8.336 1.00 92.12 106 ALA A O 1
ATOM 779 N N . ALA A 1 107 ? 11.026 -3.937 -9.787 1.00 90.81 107 ALA A N 1
ATOM 780 C CA . ALA A 1 107 ? 11.975 -4.912 -9.256 1.00 90.81 107 ALA A CA 1
ATOM 781 C C . ALA A 1 107 ? 12.355 -4.611 -7.797 1.00 90.81 107 ALA A C 1
ATOM 783 O O . ALA A 1 107 ? 12.397 -5.517 -6.958 1.00 90.81 107 ALA A O 1
ATOM 784 N N . ARG A 1 108 ? 12.573 -3.333 -7.468 1.00 92.56 108 ARG A N 1
ATOM 785 C CA . ARG A 1 108 ? 12.822 -2.895 -6.089 1.00 92.56 108 ARG A CA 1
ATOM 786 C C . ARG A 1 108 ? 11.612 -3.141 -5.187 1.00 92.56 108 ARG A C 1
ATOM 788 O O . ARG A 1 108 ? 11.763 -3.642 -4.078 1.00 92.56 108 ARG A O 1
ATOM 795 N N . LEU A 1 109 ? 10.408 -2.829 -5.655 1.00 92.31 109 LEU A N 1
ATOM 796 C CA . LEU A 1 109 ? 9.185 -3.094 -4.904 1.00 92.31 109 LEU A CA 1
ATOM 797 C C . LEU A 1 109 ? 9.027 -4.590 -4.609 1.00 92.31 109 LEU A C 1
ATOM 799 O O . LEU A 1 109 ? 8.708 -4.964 -3.479 1.00 92.31 109 LEU A O 1
ATOM 803 N N . ALA A 1 110 ? 9.288 -5.444 -5.600 1.00 91.31 110 ALA A N 1
ATOM 804 C CA . ALA A 1 110 ? 9.211 -6.891 -5.452 1.00 91.31 110 ALA A CA 1
ATOM 805 C C . ALA A 1 110 ? 10.159 -7.415 -4.358 1.00 91.31 110 ALA A C 1
ATOM 807 O O . ALA A 1 110 ? 9.741 -8.249 -3.552 1.00 91.31 110 ALA A O 1
ATOM 808 N N . SER A 1 111 ? 11.392 -6.900 -4.274 1.00 90.19 111 SER A N 1
ATOM 809 C CA . SER A 1 111 ? 12.345 -7.302 -3.229 1.00 90.19 111 SER A CA 1
ATOM 810 C C . SER A 1 111 ? 11.964 -6.788 -1.834 1.00 90.19 111 SER A C 1
ATOM 812 O O . SER A 1 111 ? 12.190 -7.481 -0.842 1.00 90.19 111 SER A O 1
ATOM 814 N N . GLU A 1 112 ? 11.321 -5.619 -1.744 1.00 89.81 112 GLU A N 1
ATOM 815 C CA . GLU A 1 112 ? 10.815 -5.057 -0.483 1.00 89.81 112 GLU A CA 1
ATOM 816 C C . GLU A 1 112 ? 9.637 -5.864 0.093 1.00 89.81 112 GLU A C 1
ATOM 818 O O . GLU A 1 112 ? 9.549 -6.067 1.309 1.00 89.81 112 GLU A O 1
ATOM 823 N N . ILE A 1 113 ? 8.704 -6.314 -0.756 1.00 89.62 113 ILE A N 1
ATOM 824 C CA . ILE A 1 113 ? 7.495 -7.038 -0.316 1.00 89.62 113 ILE A CA 1
ATOM 825 C C . ILE A 1 113 ? 7.720 -8.552 -0.203 1.00 89.62 113 ILE A C 1
ATOM 827 O O . ILE A 1 113 ? 7.048 -9.215 0.594 1.00 89.62 113 ILE A O 1
ATOM 831 N N . PHE A 1 114 ? 8.674 -9.108 -0.949 1.00 85.31 114 PHE A N 1
ATOM 832 C CA . PHE A 1 114 ? 9.099 -10.504 -0.862 1.00 85.31 114 PHE A CA 1
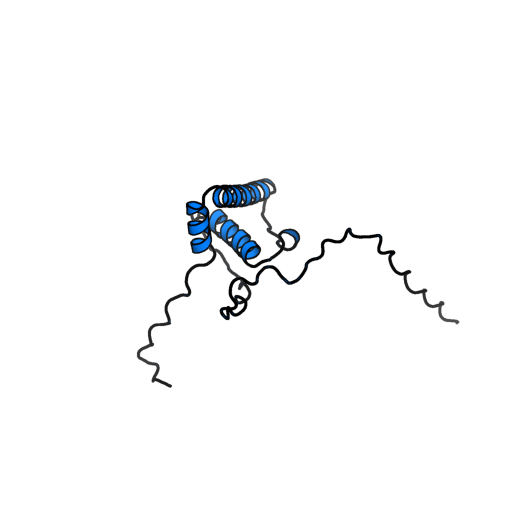ATOM 833 C C . PHE A 1 114 ? 10.591 -10.574 -0.522 1.00 85.31 114 PHE A C 1
ATOM 835 O O . PHE A 1 114 ? 11.401 -10.929 -1.380 1.00 85.31 114 PHE A O 1
ATOM 842 N N . PRO A 1 115 ? 10.970 -10.244 0.728 1.00 76.44 115 PRO A N 1
ATOM 843 C CA . PRO A 1 115 ? 12.356 -10.371 1.139 1.00 76.44 115 PRO A CA 1
ATOM 844 C C . PRO A 1 115 ? 12.797 -11.840 1.043 1.00 76.44 115 PRO A C 1
ATOM 846 O O . PRO A 1 115 ? 11.973 -12.743 1.254 1.00 76.44 115 PRO A O 1
ATOM 849 N N . PRO A 1 116 ? 14.081 -12.094 0.740 1.00 73.38 116 PRO A N 1
ATOM 850 C CA . PRO A 1 116 ? 14.614 -13.448 0.727 1.00 73.38 116 PRO A CA 1
ATOM 851 C C . PRO A 1 116 ? 14.395 -14.119 2.093 1.00 73.38 116 PRO A C 1
ATOM 853 O O . PRO A 1 116 ? 14.348 -13.429 3.120 1.00 73.38 116 PRO A O 1
ATOM 856 N N . PRO A 1 117 ? 14.237 -15.455 2.126 1.00 71.06 117 PRO A N 1
ATOM 857 C CA . PRO A 1 117 ? 14.093 -16.176 3.383 1.00 71.06 117 PRO A CA 1
ATOM 858 C C . PRO A 1 117 ? 15.280 -15.862 4.308 1.00 71.06 117 PRO A C 1
ATOM 860 O O . PRO A 1 117 ? 16.404 -15.705 3.818 1.00 71.06 117 PRO A O 1
ATOM 863 N N . PRO A 1 118 ? 15.057 -15.752 5.632 1.00 72.94 118 PRO A N 1
ATOM 864 C CA . PRO A 1 118 ? 16.149 -15.514 6.563 1.00 72.94 118 PRO A CA 1
ATOM 865 C C . PRO A 1 118 ? 17.178 -16.650 6.457 1.00 72.94 118 PRO A C 1
ATOM 867 O O . PRO A 1 118 ? 16.795 -17.793 6.181 1.00 72.94 118 PRO A O 1
ATOM 870 N N . PRO A 1 119 ? 18.474 -16.364 6.678 1.00 77.38 119 PRO A N 1
ATOM 871 C CA . PRO A 1 119 ? 19.485 -17.411 6.721 1.00 77.38 119 PRO A CA 1
ATOM 872 C C . PRO A 1 119 ? 19.121 -18.445 7.799 1.00 77.38 119 PRO A C 1
ATOM 874 O O . PRO A 1 119 ? 18.487 -18.083 8.799 1.00 77.38 119 PRO A O 1
ATOM 877 N N . PRO A 1 120 ? 19.504 -19.724 7.620 1.00 79.19 120 PRO A N 1
ATOM 878 C CA . PRO A 1 120 ? 19.233 -20.750 8.617 1.00 79.19 120 PRO A CA 1
ATOM 879 C C . PRO A 1 120 ? 19.810 -20.329 9.977 1.00 79.19 120 PRO A C 1
ATOM 881 O O . PRO A 1 120 ? 20.847 -19.652 10.023 1.00 79.19 120 PRO A O 1
ATOM 884 N N . PRO A 1 121 ? 19.154 -20.702 11.092 1.00 79.88 121 PRO A N 1
ATOM 885 C CA . PRO A 1 121 ? 19.678 -20.403 12.414 1.00 79.88 121 PRO A CA 1
ATOM 886 C C . PRO A 1 121 ? 21.088 -20.982 12.525 1.00 79.88 121 PRO A C 1
ATOM 888 O O . PRO A 1 121 ? 21.336 -22.125 12.135 1.00 79.88 121 PRO A O 1
ATOM 891 N N . ARG A 1 122 ? 22.027 -20.186 13.047 1.00 81.31 122 ARG A N 1
ATOM 892 C CA . ARG A 1 122 ? 23.354 -20.714 13.363 1.00 81.31 122 ARG A CA 1
ATOM 893 C C . ARG A 1 122 ? 23.177 -21.860 14.365 1.00 81.31 122 ARG A C 1
ATOM 895 O O . ARG A 1 122 ? 22.402 -21.687 15.309 1.00 81.31 122 ARG A O 1
ATOM 902 N N . PRO A 1 123 ? 23.861 -23.001 14.183 1.00 77.88 123 PRO A N 1
ATOM 903 C CA . PRO A 1 123 ? 23.776 -24.099 15.133 1.00 77.88 123 PRO A CA 1
ATOM 904 C C . PRO A 1 123 ? 24.152 -23.575 16.519 1.00 77.88 123 PRO A C 1
ATOM 906 O O . PRO A 1 123 ? 25.212 -22.975 16.711 1.00 77.88 123 PRO A O 1
ATOM 909 N N . HIS A 1 124 ? 23.246 -23.740 17.481 1.00 72.69 124 HIS A N 1
ATOM 910 C CA . HIS A 1 124 ? 23.547 -23.393 18.859 1.00 72.69 124 HIS A CA 1
ATOM 911 C C . HIS A 1 124 ? 24.586 -24.388 19.389 1.00 72.69 124 HIS A C 1
ATOM 913 O O . HIS A 1 124 ? 24.351 -25.591 19.295 1.00 72.69 124 HIS A O 1
ATOM 919 N N . PRO A 1 125 ? 25.685 -23.931 20.021 1.00 79.94 125 PRO A N 1
ATOM 920 C CA . PRO A 1 125 ? 26.781 -24.802 20.464 1.00 79.94 125 PRO A CA 1
ATOM 921 C C . PRO A 1 125 ? 26.373 -25.838 21.525 1.00 79.94 125 PRO A C 1
ATOM 923 O O . PRO A 1 125 ? 27.164 -26.703 21.873 1.00 79.94 125 PRO A O 1
ATOM 926 N N . ARG A 1 126 ? 25.148 -25.746 22.060 1.00 75.94 126 ARG A N 1
ATOM 927 C CA . ARG A 1 126 ? 24.588 -26.668 23.059 1.00 75.94 126 ARG A CA 1
ATOM 928 C C . ARG A 1 126 ? 23.576 -27.667 22.487 1.00 75.94 126 ARG A C 1
ATOM 930 O O . ARG A 1 126 ? 23.056 -28.469 23.250 1.00 75.94 126 ARG A O 1
ATOM 937 N N . CYS A 1 127 ? 23.248 -27.602 21.196 1.00 51.94 127 CYS A N 1
ATOM 938 C CA . CYS A 1 127 ? 22.386 -28.598 20.560 1.00 51.94 127 CYS A CA 1
ATOM 939 C C . CYS A 1 127 ? 23.267 -29.678 19.921 1.00 51.94 127 CYS A C 1
ATOM 941 O O . CYS A 1 127 ? 23.982 -29.361 18.967 1.00 51.94 127 CYS A O 1
ATOM 943 N N . PRO A 1 128 ? 23.254 -30.925 20.424 1.00 63.56 128 PRO A N 1
ATOM 944 C CA . PRO A 1 128 ? 23.897 -32.025 19.720 1.00 63.56 128 PRO A CA 1
ATOM 945 C C . PRO A 1 128 ? 23.183 -32.266 18.376 1.00 63.56 128 PRO A C 1
ATOM 947 O O . PRO A 1 128 ? 21.978 -32.006 18.273 1.00 63.56 128 PRO A O 1
ATOM 950 N N . PRO A 1 129 ? 23.903 -32.724 17.336 1.00 69.06 129 PRO A N 1
ATOM 951 C CA . PRO A 1 129 ? 23.273 -33.107 16.078 1.00 69.06 129 PRO A CA 1
ATOM 952 C C . PRO A 1 129 ? 22.278 -34.251 16.319 1.00 69.06 129 PRO A C 1
ATOM 954 O O . PRO A 1 129 ? 22.544 -35.144 17.124 1.00 69.06 129 PRO A O 1
ATOM 957 N N . SER A 1 130 ? 21.120 -34.159 15.659 1.00 64.81 130 SER A N 1
ATOM 958 C CA . SER A 1 130 ? 20.075 -35.194 15.642 1.00 64.81 130 SER A CA 1
ATOM 959 C C . SER A 1 130 ? 20.452 -36.351 14.730 1.00 64.81 130 SER A C 1
ATOM 961 O O . SER A 1 130 ? 21.061 -36.068 13.673 1.00 64.81 130 SER A O 1
#

Sequence (130 aa):
MKPPPARPPPPPSKTTAASNFDVGCSMLDVGRSGRRPAPPLGHRMILASAGSGKTYALTNRFVQLLARGAPPERIVALTFTRKAAGEFTDEILKKLATAATDPATAARLASEIFPPPPPPPRPHPRCPPS